Protein AF-D5UI70-F1 (afdb_monomer_lite)

Organism: Cellulomonas flavigena (strain ATCC 482 / DSM 20109 / BCRC 11376 / JCM 18109 / NBRC 3775 / NCIMB 8073 / NRS 134) (NCBI:txid446466)

Structure (mmCIF, N/CA/C/O backbone):
data_AF-D5UI70-F1
#
_entry.id   AF-D5UI70-F1
#
loop_
_atom_site.group_PDB
_atom_site.id
_atom_site.type_symbol
_atom_site.label_atom_id
_atom_site.label_alt_id
_atom_site.label_comp_id
_atom_site.label_asym_id
_atom_site.label_entity_id
_atom_site.label_seq_id
_atom_site.pdbx_PDB_ins_code
_atom_site.Cartn_x
_atom_site.Cartn_y
_atom_site.Cartn_z
_atom_site.occupancy
_atom_site.B_iso_or_equiv
_atom_site.auth_seq_id
_atom_site.auth_comp_id
_atom_site.auth_asym_id
_atom_site.auth_atom_id
_atom_site.pdbx_PDB_model_num
ATOM 1 N N . MET A 1 1 ? 19.817 0.320 -8.499 1.00 55.00 1 MET A N 1
ATOM 2 C CA . MET A 1 1 ? 18.833 0.734 -9.535 1.00 55.00 1 MET A CA 1
ATOM 3 C C . MET A 1 1 ? 17.871 1.701 -8.853 1.00 55.00 1 MET A C 1
ATOM 5 O O . MET A 1 1 ? 17.597 1.471 -7.688 1.00 55.00 1 MET A O 1
ATOM 9 N N . SER A 1 2 ? 17.398 2.783 -9.483 1.00 67.44 2 SER A N 1
ATOM 10 C CA . SER A 1 2 ? 16.467 3.700 -8.789 1.00 67.44 2 SER A CA 1
ATOM 11 C C . SER A 1 2 ? 15.159 2.969 -8.430 1.00 67.44 2 SER A C 1
ATOM 13 O O . SER A 1 2 ? 14.598 2.339 -9.331 1.00 67.44 2 SER A O 1
ATOM 15 N N . PRO A 1 3 ? 14.640 3.063 -7.186 1.00 63.31 3 PRO A N 1
ATOM 16 C CA . PRO A 1 3 ? 13.384 2.412 -6.788 1.00 63.31 3 PRO A CA 1
ATOM 17 C C . PRO A 1 3 ? 12.189 2.868 -7.642 1.00 63.31 3 PRO A C 1
ATOM 19 O O . PRO A 1 3 ? 11.240 2.119 -7.850 1.00 63.31 3 PRO A O 1
ATOM 22 N N . PHE A 1 4 ? 12.272 4.056 -8.248 1.00 69.38 4 PHE A N 1
ATOM 23 C CA . PHE A 1 4 ? 11.253 4.581 -9.159 1.00 69.38 4 PHE A CA 1
ATOM 24 C C . PHE A 1 4 ? 11.174 3.849 -10.507 1.00 69.38 4 PHE A C 1
ATOM 26 O O . PHE A 1 4 ? 10.206 4.042 -11.241 1.00 69.38 4 PHE A O 1
ATOM 33 N N . LYS A 1 5 ? 12.141 2.981 -10.840 1.00 75.44 5 LYS A N 1
ATOM 34 C CA . LYS A 1 5 ? 12.063 2.142 -12.047 1.00 75.44 5 LYS A CA 1
ATOM 35 C C . LYS A 1 5 ? 11.008 1.039 -11.948 1.00 75.44 5 LYS A C 1
ATOM 37 O O . LYS A 1 5 ? 10.648 0.483 -12.981 1.00 75.44 5 LYS A O 1
ATOM 42 N N . ALA A 1 6 ? 10.472 0.766 -10.757 1.00 78.62 6 ALA A N 1
ATOM 43 C CA . ALA A 1 6 ? 9.398 -0.205 -10.583 1.00 78.62 6 ALA A CA 1
ATOM 44 C C . ALA A 1 6 ? 8.160 0.141 -11.425 1.00 78.62 6 ALA A C 1
ATOM 46 O O . ALA A 1 6 ? 7.641 -0.728 -12.120 1.00 78.62 6 ALA A O 1
ATOM 47 N N . PHE A 1 7 ? 7.727 1.408 -11.453 1.00 84.75 7 PHE A N 1
ATOM 48 C CA . PHE A 1 7 ? 6.527 1.792 -12.206 1.00 84.75 7 PHE A CA 1
ATOM 49 C C . PHE A 1 7 ? 6.655 1.494 -13.712 1.00 84.75 7 PHE A C 1
ATOM 51 O O . PHE A 1 7 ? 5.807 0.759 -14.221 1.00 84.75 7 PHE A O 1
ATOM 58 N N . PRO A 1 8 ? 7.705 1.948 -14.431 1.00 88.44 8 PRO A N 1
ATOM 59 C CA . PRO A 1 8 ? 7.899 1.559 -15.826 1.00 88.44 8 PRO A CA 1
ATOM 60 C C . PRO A 1 8 ? 7.954 0.044 -16.062 1.00 88.44 8 PRO A C 1
ATOM 62 O O . PRO A 1 8 ? 7.398 -0.408 -17.056 1.00 88.44 8 PRO A O 1
ATOM 65 N N . PHE A 1 9 ? 8.545 -0.756 -15.162 1.00 85.62 9 PHE A N 1
ATOM 66 C CA . PHE A 1 9 ? 8.572 -2.219 -15.324 1.00 85.62 9 PHE A CA 1
ATOM 67 C C . PHE A 1 9 ? 7.172 -2.836 -15.337 1.00 85.62 9 PHE A C 1
ATOM 69 O O . PHE A 1 9 ? 6.869 -3.666 -16.193 1.00 85.62 9 PHE A O 1
ATOM 76 N N . PHE A 1 10 ? 6.294 -2.400 -14.433 1.00 85.06 10 PHE A N 1
ATOM 77 C CA . PHE A 1 10 ? 4.900 -2.841 -14.439 1.00 85.06 10 PHE A CA 1
ATOM 78 C C . PHE A 1 10 ? 4.156 -2.385 -15.694 1.00 85.06 10 PHE A C 1
ATOM 80 O O . PHE A 1 10 ? 3.411 -3.161 -16.286 1.00 85.06 10 PHE A O 1
ATOM 87 N N . GLY A 1 11 ? 4.379 -1.148 -16.141 1.00 90.62 11 GLY A N 1
ATOM 88 C CA . GLY A 1 11 ? 3.789 -0.666 -17.388 1.00 90.62 11 GLY A CA 1
ATOM 89 C C . GLY A 1 11 ? 4.265 -1.437 -18.616 1.00 90.62 11 GLY A C 1
ATOM 90 O O . GLY A 1 11 ? 3.462 -1.731 -19.496 1.00 90.62 11 GLY A O 1
ATOM 91 N N . GLN A 1 12 ? 5.542 -1.816 -18.658 1.00 91.38 12 GLN A N 1
ATOM 92 C CA . GLN A 1 12 ? 6.096 -2.676 -19.700 1.00 91.38 12 GLN A CA 1
ATOM 93 C C . GLN A 1 12 ? 5.470 -4.073 -19.664 1.00 91.38 12 GLN A C 1
ATOM 95 O O . GLN A 1 12 ? 5.097 -4.594 -20.711 1.00 91.38 12 GLN A O 1
ATOM 100 N N . ALA A 1 13 ? 5.294 -4.660 -18.477 1.00 88.38 13 ALA A N 1
ATOM 101 C CA . ALA A 1 13 ? 4.624 -5.951 -18.331 1.00 88.38 13 ALA A CA 1
ATOM 102 C C . ALA A 1 13 ? 3.159 -5.917 -18.811 1.00 88.38 13 ALA A C 1
ATOM 104 O O . ALA A 1 13 ? 2.668 -6.910 -19.339 1.00 88.38 13 ALA A O 1
ATOM 105 N N . LEU A 1 14 ? 2.472 -4.779 -18.657 1.00 90.88 14 LEU A N 1
ATOM 106 C CA . LEU A 1 14 ? 1.084 -4.599 -19.097 1.00 90.88 14 LEU A CA 1
ATOM 107 C C . LEU A 1 14 ? 0.945 -4.317 -20.596 1.00 90.88 14 LEU A C 1
ATOM 109 O O . LEU A 1 14 ? -0.014 -4.772 -21.214 1.00 90.88 14 LEU A O 1
ATOM 113 N N . LEU A 1 15 ? 1.854 -3.523 -21.162 1.00 95.06 15 LEU A N 1
ATOM 114 C CA . LEU A 1 15 ? 1.706 -2.975 -22.513 1.00 95.06 15 LEU A CA 1
ATOM 115 C C . LEU A 1 15 ? 2.625 -3.618 -23.556 1.00 95.06 15 LEU A C 1
ATOM 117 O O . LEU A 1 15 ? 2.425 -3.395 -24.746 1.00 95.06 15 LEU A O 1
ATOM 121 N N . GLY A 1 16 ? 3.629 -4.393 -23.141 1.00 92.19 16 GLY A N 1
ATOM 122 C CA . GLY A 1 16 ? 4.636 -4.943 -24.044 1.00 92.19 16 GLY A CA 1
ATOM 123 C C . GLY A 1 16 ? 5.483 -3.844 -24.690 1.00 92.19 16 GLY A C 1
ATOM 124 O O . GLY A 1 16 ? 6.007 -2.960 -24.002 1.00 92.19 16 GLY A O 1
ATOM 125 N N . GLU A 1 17 ? 5.633 -3.898 -26.015 1.00 92.94 17 GLU A N 1
ATOM 126 C CA . GLU A 1 17 ? 6.375 -2.888 -26.773 1.00 92.94 17 GLU A CA 1
ATOM 127 C C . GLU A 1 17 ? 5.604 -1.563 -26.833 1.00 92.94 17 GLU A C 1
ATOM 129 O O . GLU A 1 17 ? 4.632 -1.405 -27.569 1.00 92.94 17 GLU A O 1
ATOM 134 N N . ALA A 1 18 ? 6.057 -0.591 -26.044 1.00 94.88 18 ALA A N 1
ATOM 135 C CA . ALA A 1 18 ? 5.549 0.773 -26.052 1.00 94.88 18 ALA A CA 1
ATOM 136 C C . ALA A 1 18 ? 6.652 1.770 -25.664 1.00 94.88 18 ALA A C 1
ATOM 138 O O . ALA A 1 18 ? 7.752 1.386 -25.267 1.00 94.88 18 ALA A O 1
ATOM 139 N N . GLY A 1 19 ? 6.358 3.066 -25.796 1.00 95.19 19 GLY A N 1
ATOM 140 C CA . GLY A 1 19 ? 7.273 4.130 -25.385 1.00 95.19 19 GLY A CA 1
ATOM 141 C C . GLY A 1 19 ? 7.375 4.270 -23.862 1.00 95.19 19 GLY A C 1
ATOM 142 O O . GLY A 1 19 ? 6.405 4.041 -23.139 1.00 95.19 19 GLY A O 1
ATOM 143 N N . GLU A 1 20 ? 8.529 4.741 -23.385 1.00 92.81 20 GLU A N 1
ATOM 144 C CA . GLU A 1 20 ? 8.851 4.877 -21.955 1.00 92.81 20 GLU A CA 1
ATOM 145 C C . GLU A 1 20 ? 7.804 5.686 -21.168 1.00 92.81 20 GLU A C 1
ATOM 147 O O . GLU A 1 20 ? 7.401 5.297 -20.072 1.00 92.81 20 GLU A O 1
ATOM 152 N N . SER A 1 21 ? 7.297 6.785 -21.738 1.00 94.81 21 SER A N 1
ATOM 153 C CA . SER A 1 21 ? 6.255 7.595 -21.093 1.00 94.81 21 SER A CA 1
ATOM 154 C C . SER A 1 21 ? 4.944 6.828 -20.905 1.00 94.81 21 SER A C 1
ATOM 156 O O . SER A 1 21 ? 4.253 7.035 -19.906 1.00 94.81 21 SER A O 1
ATOM 158 N N . LEU A 1 22 ? 4.604 5.930 -21.836 1.00 96.25 22 LEU A N 1
ATOM 159 C CA . LEU A 1 22 ? 3.394 5.119 -21.741 1.00 96.25 22 LEU A CA 1
ATOM 160 C C . LEU A 1 22 ? 3.561 4.011 -20.698 1.00 96.25 22 LEU A C 1
ATOM 162 O O . LEU A 1 22 ? 2.645 3.780 -19.912 1.00 96.25 22 LEU A O 1
ATOM 166 N N . HIS A 1 23 ? 4.742 3.391 -20.621 1.00 94.81 23 HIS A N 1
ATOM 167 C CA . HIS A 1 23 ? 5.071 2.457 -19.542 1.00 94.81 23 HIS A CA 1
ATOM 168 C C . HIS A 1 23 ? 5.001 3.133 -18.170 1.00 94.81 23 HIS A C 1
ATOM 170 O O . HIS A 1 23 ? 4.372 2.603 -17.258 1.00 94.81 23 HIS A O 1
ATOM 176 N N . LEU A 1 24 ? 5.574 4.329 -18.012 1.00 94.12 24 LEU A N 1
ATOM 177 C CA . LEU A 1 24 ? 5.481 5.067 -16.752 1.00 94.12 24 LEU A CA 1
ATOM 178 C C . LEU A 1 24 ? 4.019 5.363 -16.382 1.00 94.12 24 LEU A C 1
ATOM 180 O O . LEU A 1 24 ? 3.603 5.087 -15.257 1.00 94.12 24 LEU A O 1
ATOM 184 N N . GLY A 1 25 ? 3.231 5.881 -17.330 1.00 96.50 25 GLY A N 1
ATOM 185 C CA . GLY A 1 25 ? 1.819 6.198 -17.112 1.00 96.50 25 GLY A CA 1
ATOM 186 C C . GLY A 1 25 ? 0.984 4.973 -16.732 1.00 96.50 25 GLY A C 1
ATOM 187 O O . GLY A 1 25 ? 0.248 5.012 -15.747 1.00 96.50 25 GLY A O 1
ATOM 188 N N . ALA A 1 26 ? 1.139 3.865 -17.462 1.00 96.38 26 ALA A N 1
ATOM 189 C CA . ALA A 1 26 ? 0.438 2.615 -17.176 1.00 96.38 26 ALA A CA 1
ATOM 190 C C . ALA A 1 26 ? 0.858 2.007 -15.835 1.00 96.38 26 ALA A C 1
ATOM 192 O O . ALA A 1 26 ? 0.006 1.561 -15.071 1.00 96.38 26 ALA A O 1
ATOM 193 N N . GLY A 1 27 ? 2.151 2.050 -15.510 1.00 93.06 27 GLY A N 1
ATOM 194 C CA . GLY A 1 27 ? 2.671 1.612 -14.221 1.00 93.06 27 GLY A CA 1
ATOM 195 C C . GLY A 1 27 ? 2.087 2.395 -13.049 1.00 93.06 27 GLY A C 1
ATOM 196 O O . GLY A 1 27 ? 1.651 1.796 -12.066 1.00 93.06 27 GLY A O 1
ATOM 197 N N . ILE A 1 28 ? 2.032 3.726 -13.154 1.00 94.75 28 ILE A N 1
ATOM 198 C CA . ILE A 1 28 ? 1.408 4.587 -12.138 1.00 94.75 28 ILE A CA 1
ATOM 199 C C . ILE A 1 28 ? -0.082 4.261 -12.006 1.00 94.75 28 ILE A C 1
ATOM 201 O O . ILE A 1 28 ? -0.561 4.040 -10.894 1.00 94.75 28 ILE A O 1
ATOM 205 N N . ALA A 1 29 ? -0.809 4.191 -13.126 1.00 97.00 29 ALA A N 1
ATOM 206 C CA . ALA A 1 29 ? -2.237 3.884 -13.126 1.00 97.00 29 ALA A CA 1
ATOM 207 C C . ALA A 1 29 ? -2.521 2.525 -12.470 1.00 97.00 29 ALA A C 1
ATOM 209 O O . ALA A 1 29 ? -3.399 2.427 -11.616 1.00 97.00 29 ALA A O 1
ATOM 210 N N . PHE A 1 30 ? -1.731 1.505 -12.804 1.00 93.75 30 PHE A N 1
ATOM 211 C CA . PHE A 1 30 ? -1.817 0.178 -12.205 1.00 93.75 30 PHE A CA 1
ATOM 212 C C . PHE A 1 30 ? -1.642 0.215 -10.682 1.00 93.75 30 PHE A C 1
ATOM 214 O O . PHE A 1 30 ? -2.478 -0.323 -9.958 1.00 93.75 30 PHE A O 1
ATOM 221 N N . HIS A 1 31 ? -0.613 0.898 -10.172 1.00 91.88 31 HIS A N 1
ATOM 222 C CA . HIS A 1 31 ? -0.381 0.979 -8.726 1.00 91.88 31 HIS A CA 1
ATOM 223 C C . HIS A 1 31 ? -1.460 1.777 -7.996 1.00 91.88 31 HIS A C 1
ATOM 225 O O . HIS A 1 31 ? -1.866 1.386 -6.903 1.00 91.88 31 HIS A O 1
ATOM 231 N N . LEU A 1 32 ? -1.949 2.871 -8.587 1.00 95.19 32 LEU A N 1
ATOM 232 C CA . LEU A 1 32 ? -3.039 3.652 -8.002 1.00 95.19 32 LEU A CA 1
ATOM 233 C C . LEU A 1 32 ? -4.327 2.830 -7.923 1.00 95.19 32 LEU A C 1
ATOM 235 O O . LEU A 1 32 ? -4.960 2.785 -6.869 1.00 95.19 32 LEU A O 1
ATOM 239 N N . LEU A 1 33 ? -4.695 2.147 -9.010 1.00 97.19 33 LEU A N 1
ATOM 240 C CA . LEU A 1 33 ? -5.890 1.305 -9.050 1.00 97.19 33 LEU A CA 1
ATOM 241 C C . LEU A 1 33 ? -5.792 0.143 -8.060 1.00 97.19 33 LEU A C 1
ATOM 243 O O . LEU A 1 33 ? -6.738 -0.085 -7.308 1.00 97.19 33 LEU A O 1
ATOM 247 N N . ASN A 1 34 ? -4.641 -0.528 -7.985 1.00 94.00 34 ASN A N 1
ATOM 248 C CA . ASN A 1 34 ? -4.403 -1.576 -6.995 1.00 94.00 34 ASN A CA 1
ATOM 249 C C . ASN A 1 34 ? -4.481 -1.035 -5.566 1.00 94.00 34 ASN A C 1
ATOM 251 O O . ASN A 1 34 ? -5.183 -1.603 -4.734 1.00 94.00 34 ASN A O 1
ATOM 255 N N . GLY A 1 35 ? -3.824 0.091 -5.277 1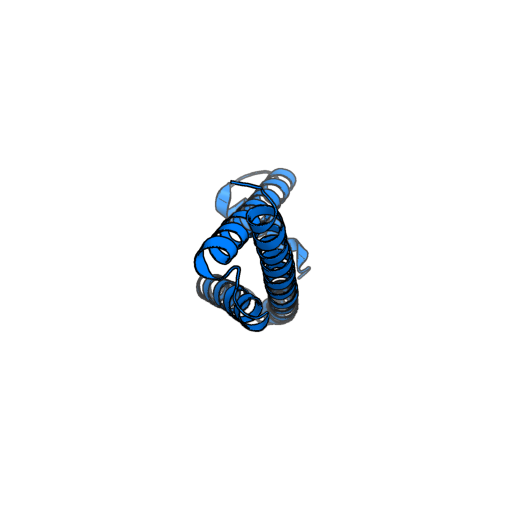.00 95.25 35 GLY A N 1
ATOM 256 C CA . GLY A 1 35 ? -3.861 0.719 -3.956 1.00 95.25 35 GLY A CA 1
ATOM 257 C C . GLY A 1 35 ? -5.277 1.109 -3.522 1.00 95.25 35 GLY A C 1
ATOM 258 O O . GLY A 1 35 ? -5.632 0.946 -2.354 1.00 95.25 35 GLY A O 1
ATOM 259 N N . ILE A 1 36 ? -6.118 1.568 -4.451 1.00 97.69 36 ILE A N 1
ATOM 260 C CA . ILE A 1 36 ? -7.533 1.852 -4.182 1.00 97.69 36 ILE A CA 1
ATOM 261 C C . ILE A 1 36 ? -8.308 0.552 -3.949 1.00 97.69 36 ILE A C 1
ATOM 263 O O . ILE A 1 36 ? -9.011 0.437 -2.946 1.00 97.69 36 ILE A O 1
ATOM 267 N N . ALA A 1 37 ? -8.169 -0.437 -4.834 1.00 97.69 37 ALA A N 1
ATOM 268 C CA . ALA A 1 37 ? -8.890 -1.704 -4.745 1.00 97.69 37 ALA A CA 1
ATOM 269 C C . ALA A 1 37 ? -8.567 -2.462 -3.447 1.00 97.69 37 ALA A C 1
ATOM 271 O O . ALA A 1 37 ? -9.475 -2.879 -2.725 1.00 97.69 37 ALA A O 1
ATOM 272 N N . PHE A 1 38 ? -7.285 -2.568 -3.091 1.00 97.44 38 PHE A N 1
ATOM 273 C CA . PHE A 1 38 ? -6.854 -3.168 -1.831 1.00 97.44 38 PHE A CA 1
ATOM 274 C C . PHE A 1 38 ? -7.297 -2.356 -0.614 1.00 97.44 38 PHE A C 1
ATOM 276 O O . PHE A 1 38 ? -7.620 -2.948 0.418 1.00 97.44 38 PHE A O 1
ATOM 283 N N . GLY A 1 39 ? -7.361 -1.028 -0.734 1.00 97.62 39 GLY A N 1
ATOM 284 C CA . GLY A 1 39 ? -7.892 -0.149 0.303 1.00 97.62 39 GLY A CA 1
ATOM 285 C C . GLY A 1 39 ? -9.374 -0.407 0.570 1.00 97.62 39 GLY A C 1
ATOM 286 O O . GLY A 1 39 ? -9.785 -0.573 1.718 1.00 97.62 39 GLY A O 1
ATOM 287 N N . ILE A 1 40 ? -10.171 -0.514 -0.495 1.00 97.75 40 ILE A N 1
ATOM 288 C CA . ILE A 1 40 ? -11.593 -0.872 -0.420 1.00 97.75 40 ILE A CA 1
ATOM 289 C C . ILE A 1 40 ? -11.756 -2.246 0.234 1.00 97.75 40 ILE A C 1
ATOM 291 O O . ILE A 1 40 ? -12.527 -2.384 1.186 1.00 97.75 40 ILE A O 1
ATOM 295 N N . ALA A 1 41 ? -10.999 -3.246 -0.223 1.00 97.75 41 ALA A N 1
ATOM 296 C CA . ALA A 1 41 ? -11.051 -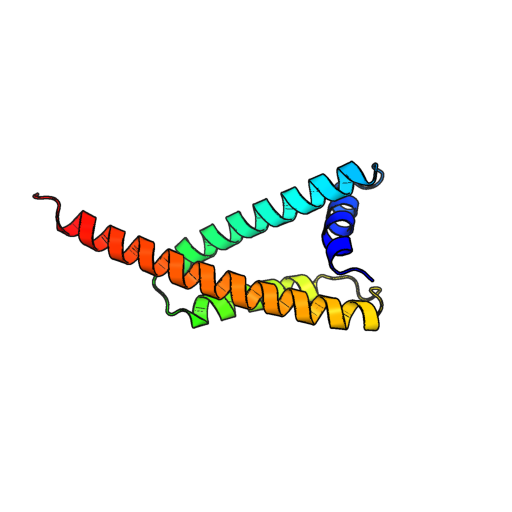4.598 0.324 1.00 97.75 41 ALA A CA 1
ATOM 297 C C . ALA A 1 41 ? -10.726 -4.629 1.829 1.00 97.75 41 ALA A C 1
ATOM 299 O O . ALA A 1 41 ? -11.446 -5.256 2.609 1.00 97.75 41 ALA A O 1
ATOM 300 N N . TYR A 1 42 ? -9.714 -3.873 2.269 1.00 97.75 42 TYR A N 1
ATOM 301 C CA . TYR A 1 42 ? -9.409 -3.726 3.691 1.00 97.75 42 TYR A CA 1
ATOM 302 C C . TYR A 1 42 ? -10.571 -3.122 4.478 1.00 97.75 42 TYR A C 1
ATOM 304 O O . TYR A 1 42 ? -10.899 -3.618 5.552 1.00 97.75 42 TYR A O 1
ATOM 312 N N . VAL A 1 43 ? -11.198 -2.049 3.983 1.00 97.06 43 VAL A N 1
ATOM 313 C CA . VAL A 1 43 ? -12.319 -1.412 4.694 1.00 97.06 43 VAL A CA 1
ATOM 314 C C . VAL A 1 43 ? -13.470 -2.403 4.870 1.00 97.06 43 VAL A C 1
ATOM 316 O O . VAL A 1 43 ? -14.010 -2.501 5.972 1.00 97.06 43 VAL A O 1
ATOM 319 N N . VAL A 1 44 ? -13.791 -3.176 3.826 1.00 96.31 44 VAL A N 1
ATOM 320 C CA . VAL A 1 44 ? -14.855 -4.193 3.848 1.00 96.31 44 VAL A CA 1
ATOM 321 C C . VAL A 1 44 ? -14.556 -5.310 4.850 1.00 96.31 44 VAL A C 1
ATOM 323 O O . VAL A 1 44 ? -15.426 -5.669 5.641 1.00 96.31 44 VAL A O 1
ATOM 326 N N . TRP A 1 45 ? -13.339 -5.858 4.854 1.00 96.81 45 TRP A N 1
ATOM 327 C CA . TRP A 1 45 ? -13.006 -7.013 5.699 1.00 96.81 45 TRP A CA 1
ATOM 328 C C . TRP A 1 45 ? -12.559 -6.643 7.117 1.00 96.81 45 TRP A C 1
ATOM 330 O O . TRP A 1 45 ? -12.814 -7.377 8.075 1.00 96.81 45 TRP A O 1
ATOM 340 N N . PHE A 1 46 ? -11.886 -5.505 7.270 1.00 96.56 46 PHE A N 1
ATOM 341 C CA . PHE A 1 46 ? -11.105 -5.170 8.458 1.00 96.56 46 PHE A CA 1
ATOM 342 C C . PHE A 1 46 ? -11.270 -3.724 8.937 1.00 96.56 46 PHE A C 1
ATOM 344 O O . PHE A 1 46 ? -10.607 -3.348 9.899 1.00 96.56 46 PHE A O 1
ATOM 351 N N . GLY A 1 47 ? -12.152 -2.905 8.357 1.00 92.06 47 GLY A N 1
ATOM 352 C CA . GLY A 1 47 ? -12.188 -1.456 8.616 1.00 92.06 47 GLY A CA 1
ATOM 353 C C . GLY A 1 47 ? -12.282 -1.032 10.093 1.00 92.06 47 GLY A C 1
ATOM 354 O O . GLY A 1 47 ? -11.811 0.044 10.456 1.00 92.06 47 GLY A O 1
ATOM 355 N N . ARG A 1 48 ? -12.840 -1.880 10.970 1.00 92.69 48 ARG A N 1
ATOM 356 C CA . ARG A 1 48 ? -12.985 -1.625 12.422 1.00 92.69 48 ARG A CA 1
ATOM 357 C C . ARG A 1 48 ? -11.886 -2.257 13.288 1.00 92.69 48 ARG A C 1
ATOM 359 O O . ARG A 1 48 ? -11.956 -2.200 14.515 1.00 92.69 48 ARG A O 1
ATOM 366 N N . ARG A 1 49 ? -10.903 -2.915 12.678 1.00 94.94 49 ARG A N 1
ATOM 367 C CA . ARG A 1 49 ? -9.826 -3.634 13.369 1.00 94.94 49 ARG A CA 1
ATOM 368 C C . ARG A 1 49 ? -8.732 -2.669 13.861 1.00 94.94 49 ARG A C 1
ATOM 370 O O . ARG A 1 49 ? -8.650 -1.534 13.389 1.00 94.94 49 ARG A O 1
ATOM 377 N N . PRO A 1 50 ? -7.909 -3.077 14.847 1.00 94.75 50 PRO A N 1
ATOM 378 C CA . PRO A 1 50 ? -6.791 -2.261 15.323 1.00 94.75 50 PRO A CA 1
ATOM 379 C C . PRO A 1 50 ? -5.732 -2.039 14.232 1.00 94.75 50 PRO A C 1
ATOM 381 O O . PRO A 1 50 ? -5.608 -2.836 13.307 1.00 94.75 50 PRO A O 1
ATOM 384 N N . VAL A 1 51 ? -4.930 -0.976 14.381 1.00 96.38 51 VAL A N 1
ATOM 385 C CA . VAL A 1 51 ? -3.971 -0.490 13.363 1.00 96.38 51 VAL A CA 1
ATOM 386 C C . VAL A 1 51 ? -3.018 -1.572 12.854 1.00 96.38 51 VAL A C 1
ATOM 388 O O . VAL A 1 51 ? -2.743 -1.637 11.658 1.00 96.38 51 VAL A O 1
ATOM 391 N N . TRP A 1 52 ? -2.558 -2.458 13.739 1.00 97.19 52 TRP A N 1
ATOM 392 C CA . TRP A 1 52 ? -1.637 -3.530 13.363 1.00 97.19 52 TRP A CA 1
ATOM 393 C C . TRP A 1 52 ? -2.229 -4.495 12.325 1.00 97.19 52 TRP A C 1
ATOM 395 O O . TRP A 1 52 ? -1.469 -5.065 11.552 1.00 97.19 52 TRP A O 1
ATOM 405 N N . VAL A 1 53 ? -3.560 -4.643 12.247 1.00 97.50 53 VAL A N 1
ATOM 406 C CA . VAL A 1 53 ? -4.214 -5.475 11.221 1.00 97.50 53 VAL A CA 1
ATOM 407 C C . VAL A 1 53 ? -4.060 -4.851 9.835 1.00 97.50 53 VAL A C 1
ATOM 409 O O . VAL A 1 53 ? -3.836 -5.579 8.875 1.00 97.50 53 VAL A O 1
ATOM 412 N N . GLY A 1 54 ? -4.105 -3.520 9.716 1.00 97.25 54 GLY A N 1
ATOM 413 C CA . GLY A 1 54 ? -3.816 -2.830 8.452 1.00 97.25 54 GLY A CA 1
ATOM 414 C C . GLY A 1 54 ? -2.369 -2.979 8.015 1.00 97.25 54 GLY A C 1
ATOM 415 O O . GLY A 1 54 ? -2.110 -3.235 6.842 1.00 97.25 54 GLY A O 1
ATOM 416 N N . ILE A 1 55 ? -1.432 -2.901 8.962 1.00 97.88 55 ILE A N 1
ATOM 417 C CA . ILE A 1 55 ? -0.011 -3.152 8.690 1.00 97.88 55 ILE A CA 1
ATOM 418 C C . ILE A 1 55 ? 0.190 -4.606 8.242 1.00 97.88 55 ILE A C 1
ATOM 420 O O . ILE A 1 55 ? 0.787 -4.839 7.199 1.00 97.88 55 ILE A O 1
ATOM 424 N N . ALA A 1 56 ? -0.358 -5.579 8.974 1.00 97.88 56 ALA A N 1
ATOM 425 C CA . ALA A 1 56 ? -0.259 -6.994 8.621 1.00 97.88 56 ALA A CA 1
ATOM 426 C C . ALA A 1 56 ? -0.887 -7.300 7.252 1.00 97.88 56 ALA A C 1
ATOM 428 O O . ALA A 1 56 ? -0.311 -8.048 6.470 1.00 97.88 56 ALA A O 1
ATOM 429 N N . TYR A 1 57 ? -2.031 -6.688 6.936 1.00 97.81 57 TYR A N 1
ATOM 430 C CA . TYR A 1 57 ? -2.673 -6.800 5.628 1.00 97.81 57 TYR A CA 1
ATOM 431 C C . TYR A 1 57 ? -1.772 -6.269 4.506 1.00 97.81 57 TYR A C 1
ATOM 433 O O . TYR A 1 57 ? -1.523 -6.979 3.535 1.00 97.81 57 TYR A O 1
ATOM 441 N N . ALA A 1 58 ? -1.233 -5.057 4.657 1.00 97.19 58 ALA A N 1
ATOM 442 C CA . ALA A 1 58 ? -0.352 -4.459 3.657 1.00 97.19 58 ALA A CA 1
ATOM 443 C C . ALA A 1 58 ? 0.963 -5.241 3.490 1.00 97.19 58 ALA A C 1
ATOM 445 O O . ALA A 1 58 ? 1.411 -5.444 2.367 1.00 97.19 58 ALA A O 1
ATOM 446 N N . LEU A 1 59 ? 1.549 -5.741 4.582 1.00 96.44 59 LEU A N 1
ATOM 447 C CA . LEU A 1 59 ? 2.727 -6.612 4.522 1.00 96.44 59 LEU A CA 1
ATOM 448 C C . LEU A 1 59 ? 2.420 -7.968 3.874 1.00 96.44 59 LEU A C 1
ATOM 450 O O . LEU A 1 59 ? 3.269 -8.516 3.180 1.00 96.44 59 LEU A O 1
ATOM 454 N N . GLY A 1 60 ? 1.213 -8.505 4.065 1.00 95.06 60 GLY A N 1
ATOM 455 C CA . GLY A 1 60 ? 0.758 -9.712 3.376 1.00 95.06 60 GLY A CA 1
ATOM 456 C C . GLY A 1 60 ? 0.648 -9.513 1.862 1.00 95.06 60 GLY A C 1
ATOM 457 O O . GLY A 1 60 ? 1.070 -10.385 1.104 1.00 95.06 60 GLY A O 1
ATOM 458 N N . LEU A 1 61 ? 0.143 -8.355 1.421 1.00 93.44 61 LEU A N 1
ATOM 459 C CA . LEU A 1 61 ? 0.121 -7.979 0.002 1.00 93.44 61 LEU A CA 1
ATOM 460 C C . LEU A 1 61 ? 1.536 -7.853 -0.567 1.00 93.44 61 LEU A C 1
ATOM 462 O O . LEU A 1 61 ? 1.810 -8.406 -1.628 1.00 93.44 61 LEU A O 1
ATOM 466 N N . GLU A 1 62 ? 2.436 -7.183 0.154 1.00 90.88 62 GLU A N 1
ATOM 467 C CA . GLU A 1 62 ? 3.842 -7.055 -0.238 1.00 90.88 62 GLU A CA 1
ATOM 468 C C . GLU A 1 62 ? 4.509 -8.425 -0.384 1.00 90.88 62 GLU A C 1
ATOM 470 O O . GLU A 1 62 ? 5.110 -8.718 -1.413 1.00 90.88 62 GLU A O 1
ATOM 475 N N . ALA A 1 63 ? 4.344 -9.308 0.604 1.00 88.75 63 ALA A N 1
ATOM 476 C CA . ALA A 1 63 ? 4.894 -10.659 0.555 1.00 88.75 63 ALA A CA 1
ATOM 477 C C . ALA A 1 63 ? 4.337 -11.466 -0.629 1.00 88.75 63 ALA A C 1
ATOM 479 O O . ALA A 1 63 ? 5.088 -12.172 -1.302 1.00 88.75 63 ALA A O 1
ATOM 480 N N . PHE A 1 64 ? 3.037 -11.341 -0.911 1.00 87.94 64 PHE A N 1
ATOM 481 C CA . PHE A 1 64 ? 2.409 -11.983 -2.062 1.00 87.94 64 PHE A CA 1
ATOM 482 C C . PHE A 1 64 ? 2.978 -11.460 -3.388 1.00 87.94 64 PHE A C 1
ATOM 484 O O . PHE A 1 64 ? 3.313 -12.255 -4.259 1.00 87.94 64 PHE A O 1
ATOM 491 N N . MET A 1 65 ? 3.146 -10.143 -3.535 1.00 82.94 65 MET A N 1
ATOM 492 C CA . MET A 1 65 ? 3.721 -9.548 -4.745 1.00 82.94 65 MET A CA 1
ATOM 493 C C . MET A 1 65 ? 5.196 -9.916 -4.928 1.00 82.94 65 MET A C 1
ATOM 495 O O . MET A 1 65 ? 5.589 -10.302 -6.027 1.00 82.94 65 MET A O 1
ATOM 499 N N . LEU A 1 66 ? 5.997 -9.869 -3.857 1.00 80.38 66 LEU A N 1
ATOM 500 C CA . LEU A 1 66 ? 7.400 -10.289 -3.882 1.00 80.38 66 LEU A CA 1
ATOM 501 C C . LEU A 1 66 ? 7.541 -11.761 -4.282 1.00 80.38 66 LEU A C 1
ATOM 503 O O . LEU A 1 66 ? 8.434 -12.096 -5.056 1.00 80.38 66 LEU A O 1
ATOM 507 N N . ALA A 1 67 ? 6.642 -12.632 -3.812 1.00 80.25 67 ALA A N 1
ATOM 508 C CA . ALA A 1 67 ? 6.629 -14.045 -4.188 1.00 80.25 67 ALA A CA 1
ATOM 509 C C . ALA A 1 67 ? 6.287 -14.278 -5.671 1.00 80.25 67 ALA A C 1
ATOM 511 O O . ALA A 1 67 ? 6.666 -15.305 -6.232 1.00 80.25 67 ALA A O 1
ATOM 512 N N . LEU A 1 68 ? 5.579 -13.342 -6.308 1.00 75.25 68 LEU A N 1
ATOM 513 C CA . LEU A 1 68 ? 5.263 -13.393 -7.735 1.00 75.25 68 LEU A CA 1
ATOM 514 C C . LEU A 1 68 ? 6.362 -12.792 -8.615 1.00 75.25 68 LEU A C 1
ATOM 516 O O . LEU A 1 68 ? 6.316 -12.974 -9.835 1.00 75.25 68 LEU A O 1
ATOM 520 N N . TYR A 1 69 ? 7.345 -12.087 -8.043 1.00 68.19 69 TYR A N 1
ATOM 521 C CA . TYR A 1 69 ? 8.406 -11.517 -8.857 1.00 68.19 69 TYR A CA 1
ATOM 522 C C . TYR A 1 69 ? 9.332 -12.604 -9.414 1.00 68.19 69 TYR A C 1
ATOM 524 O O . TYR A 1 69 ? 9.818 -13.462 -8.673 1.00 68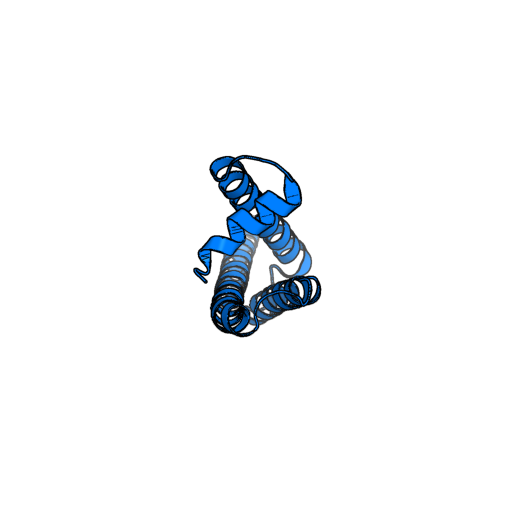.19 69 TYR A O 1
ATOM 532 N N . PRO A 1 70 ? 9.623 -12.567 -10.726 1.00 62.97 70 PRO A N 1
ATOM 533 C CA . PRO A 1 70 ? 10.556 -13.497 -11.339 1.00 62.97 70 PRO A CA 1
ATOM 534 C C . PRO A 1 70 ? 11.942 -13.403 -10.671 1.00 62.97 70 PRO A C 1
ATOM 536 O O . PRO A 1 70 ? 12.507 -12.314 -10.576 1.00 62.97 70 PRO A O 1
ATOM 539 N N . GLY A 1 71 ? 12.539 -14.538 -10.286 1.00 58.44 71 GLY A N 1
ATOM 540 C CA . GLY A 1 71 ? 13.835 -14.627 -9.578 1.00 58.44 71 GLY A CA 1
ATOM 541 C C . GLY A 1 71 ? 15.091 -14.158 -10.341 1.00 58.44 71 GLY A C 1
ATOM 542 O O . GLY A 1 71 ? 16.202 -14.490 -9.947 1.00 58.44 71 GLY A O 1
ATOM 543 N N . TRP A 1 72 ? 14.929 -13.410 -11.433 1.00 55.12 72 TRP A N 1
ATOM 544 C CA . TRP A 1 72 ? 15.987 -12.866 -12.298 1.00 55.12 72 TRP A CA 1
ATOM 545 C C . TRP A 1 72 ? 16.306 -11.402 -11.956 1.00 55.12 72 TRP A C 1
ATOM 547 O O . TRP A 1 72 ? 17.171 -10.795 -12.585 1.00 55.12 72 TRP A O 1
ATOM 557 N N . LEU A 1 73 ? 15.584 -10.810 -10.997 1.00 56.78 73 LEU A N 1
ATOM 558 C CA . LEU A 1 73 ? 15.892 -9.484 -10.478 1.00 56.78 73 LEU A CA 1
ATOM 559 C C . LEU A 1 73 ? 17.214 -9.534 -9.692 1.00 56.78 73 LEU A C 1
ATOM 561 O O . LEU A 1 73 ? 17.425 -10.394 -8.843 1.00 56.78 73 LEU A O 1
ATOM 565 N N . ASP A 1 74 ? 18.114 -8.606 -10.003 1.00 59.31 74 ASP A N 1
ATOM 566 C CA . ASP A 1 74 ? 19.435 -8.480 -9.386 1.00 59.31 74 ASP A CA 1
ATOM 567 C C . ASP A 1 74 ? 19.330 -8.316 -7.852 1.00 59.31 74 ASP A C 1
ATOM 569 O O . ASP A 1 74 ? 18.652 -7.411 -7.356 1.00 59.31 74 ASP A O 1
ATOM 573 N N . ILE A 1 75 ? 20.016 -9.185 -7.098 1.00 54.25 75 ILE A N 1
ATOM 574 C CA . ILE A 1 75 ? 19.898 -9.352 -5.635 1.00 54.25 75 ILE A CA 1
ATOM 575 C C . ILE A 1 75 ? 20.182 -8.046 -4.873 1.00 54.25 75 ILE A C 1
ATOM 577 O O . ILE A 1 75 ? 19.539 -7.767 -3.863 1.00 54.25 75 ILE A O 1
ATOM 581 N N . LYS A 1 76 ? 21.098 -7.201 -5.365 1.00 56.38 76 LYS A N 1
ATOM 582 C CA . LYS A 1 76 ? 21.418 -5.921 -4.704 1.00 56.38 76 LYS A CA 1
ATOM 583 C C . LYS A 1 76 ? 20.384 -4.834 -4.972 1.00 56.38 76 LYS A C 1
ATOM 585 O O . LYS A 1 76 ? 20.083 -4.040 -4.088 1.00 56.38 76 LYS A O 1
ATOM 590 N N . ALA A 1 77 ? 19.829 -4.792 -6.182 1.00 61.94 77 ALA A N 1
ATOM 591 C CA . ALA A 1 77 ? 18.736 -3.874 -6.493 1.00 61.94 77 ALA A CA 1
ATOM 592 C C . ALA A 1 77 ? 17.446 -4.280 -5.764 1.00 61.94 77 ALA A C 1
ATOM 594 O O . ALA A 1 77 ? 16.652 -3.411 -5.414 1.00 61.94 77 ALA A O 1
ATOM 595 N N . LEU A 1 78 ? 17.273 -5.580 -5.503 1.00 68.06 78 LEU A N 1
ATOM 596 C CA . LEU A 1 78 ? 16.177 -6.120 -4.707 1.00 68.06 78 LEU A CA 1
ATOM 597 C C . LEU A 1 78 ? 16.228 -5.681 -3.246 1.00 68.06 78 LEU A C 1
ATOM 599 O O . LEU A 1 78 ? 15.170 -5.402 -2.699 1.00 68.06 78 LEU A O 1
ATOM 603 N N . GLU A 1 79 ? 17.394 -5.598 -2.605 1.00 75.00 79 GLU A N 1
ATOM 604 C CA . GLU A 1 79 ? 17.464 -5.278 -1.171 1.00 75.00 79 GLU A CA 1
ATOM 605 C C . GLU A 1 79 ? 16.978 -3.851 -0.863 1.00 75.00 79 GLU A C 1
ATOM 607 O O . GLU A 1 79 ? 16.050 -3.672 -0.073 1.00 75.00 79 GLU A O 1
ATOM 612 N N 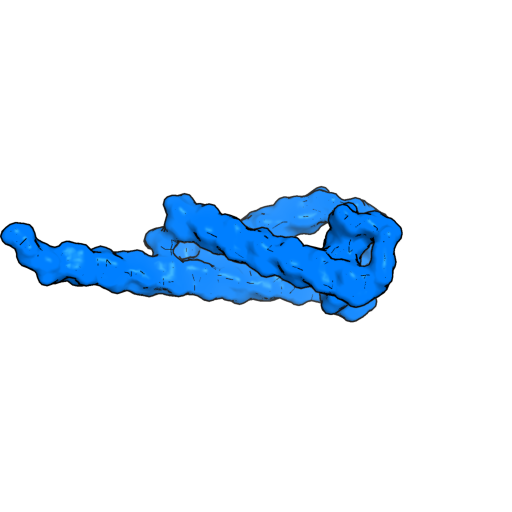. GLU A 1 80 ? 17.534 -2.840 -1.539 1.00 74.69 80 GLU A N 1
ATOM 613 C CA . GLU A 1 80 ? 17.111 -1.438 -1.383 1.00 74.69 80 GLU A CA 1
ATOM 614 C C . GLU A 1 80 ? 15.639 -1.247 -1.778 1.00 74.69 80 GLU A C 1
ATOM 616 O O . GLU A 1 80 ? 14.878 -0.553 -1.099 1.00 74.69 80 GLU A O 1
ATOM 621 N N . PHE A 1 81 ? 15.221 -1.898 -2.869 1.00 75.44 81 PHE A N 1
ATOM 622 C CA . PHE A 1 81 ? 13.837 -1.876 -3.331 1.00 75.44 81 PHE A CA 1
ATOM 623 C C . PHE A 1 81 ? 12.886 -2.502 -2.306 1.00 75.44 81 PHE A C 1
ATOM 625 O O . PHE A 1 81 ? 11.857 -1.909 -1.994 1.00 75.44 81 PHE A O 1
ATOM 632 N N . THR A 1 82 ? 13.250 -3.648 -1.729 1.00 81.56 82 THR A N 1
ATOM 633 C CA . THR A 1 82 ? 12.441 -4.358 -0.730 1.00 81.56 82 THR A CA 1
ATOM 634 C C . THR A 1 82 ? 12.317 -3.538 0.546 1.00 81.56 82 THR A C 1
ATOM 636 O O . THR A 1 82 ? 11.221 -3.410 1.076 1.00 81.56 82 THR A O 1
ATOM 639 N N . GLN A 1 83 ? 13.397 -2.918 1.030 1.00 85.44 83 GLN A N 1
ATOM 640 C CA . GLN A 1 83 ? 13.330 -2.062 2.221 1.00 85.44 83 GLN A CA 1
ATOM 641 C C . GLN A 1 83 ? 12.379 -0.877 2.016 1.00 85.44 83 GLN A C 1
ATOM 643 O O . GLN A 1 83 ? 11.521 -0.614 2.863 1.00 85.44 83 GLN A O 1
ATOM 648 N N . MET A 1 84 ? 12.490 -0.190 0.874 1.00 85.69 84 MET A N 1
ATOM 649 C CA . MET A 1 84 ? 11.607 0.929 0.538 1.00 85.69 84 MET A CA 1
ATOM 650 C C . MET A 1 84 ? 10.160 0.478 0.329 1.00 85.69 84 MET A C 1
ATOM 652 O O . MET A 1 84 ? 9.234 1.151 0.784 1.00 85.69 84 MET A O 1
ATOM 656 N N . SER A 1 85 ? 9.959 -0.671 -0.315 1.00 86.75 85 SER A N 1
ATOM 657 C CA . SER A 1 85 ? 8.636 -1.233 -0.574 1.00 86.75 85 SER A CA 1
ATOM 658 C C . SER A 1 85 ? 7.946 -1.677 0.719 1.00 86.75 85 SER A C 1
ATOM 660 O O . SER A 1 85 ? 6.810 -1.277 0.983 1.00 86.75 85 SER A O 1
ATOM 662 N N . VAL A 1 86 ? 8.652 -2.396 1.597 1.00 91.38 86 VAL A N 1
ATOM 663 C CA . VAL A 1 86 ? 8.161 -2.800 2.924 1.00 91.38 86 VAL A CA 1
ATOM 664 C C . VAL A 1 86 ? 7.805 -1.578 3.766 1.00 91.38 86 VAL A C 1
ATOM 666 O O . VAL A 1 86 ? 6.717 -1.533 4.340 1.00 91.38 86 VAL A O 1
ATOM 669 N N . LEU A 1 87 ? 8.671 -0.559 3.813 1.00 93.50 87 LEU A N 1
ATOM 670 C CA . LEU A 1 87 ? 8.374 0.684 4.529 1.00 93.50 87 LEU A CA 1
ATOM 671 C C . LEU A 1 87 ? 7.117 1.364 3.969 1.00 93.50 87 LEU A C 1
ATOM 673 O O . LEU A 1 87 ? 6.245 1.775 4.737 1.00 93.50 87 LEU A O 1
ATOM 677 N N . GLY A 1 88 ? 6.994 1.432 2.640 1.00 92.00 88 GLY A N 1
ATOM 678 C CA . GLY A 1 88 ? 5.805 1.945 1.963 1.00 92.00 88 GLY A CA 1
ATOM 679 C C . GLY A 1 88 ? 4.532 1.211 2.389 1.00 92.00 88 GLY A C 1
ATOM 680 O O . GLY A 1 88 ? 3.534 1.854 2.714 1.00 92.00 88 GLY A O 1
ATOM 681 N N . HIS A 1 89 ? 4.580 -0.118 2.488 1.00 95.44 89 HIS A N 1
ATOM 682 C CA . HIS A 1 89 ? 3.445 -0.939 2.913 1.00 95.44 89 HIS A CA 1
ATOM 683 C C . HIS A 1 89 ? 3.104 -0.781 4.395 1.00 95.44 89 HIS A C 1
ATOM 685 O O . HIS A 1 89 ? 1.924 -0.729 4.744 1.00 95.44 89 HIS A O 1
ATOM 691 N N . VAL A 1 90 ? 4.099 -0.626 5.272 1.00 97.06 90 VAL A N 1
ATOM 692 C CA . VAL A 1 90 ? 3.858 -0.296 6.686 1.00 97.06 90 VAL A CA 1
ATOM 693 C C . VAL A 1 90 ? 3.112 1.035 6.802 1.00 97.06 90 VAL A C 1
ATOM 695 O O . VAL A 1 90 ? 2.086 1.110 7.484 1.00 97.06 90 VAL A O 1
ATOM 698 N N . VAL A 1 91 ? 3.585 2.075 6.108 1.00 97.44 91 VAL A N 1
ATOM 699 C CA . VAL A 1 91 ? 2.963 3.410 6.126 1.00 97.44 91 VAL A CA 1
ATOM 700 C C . VAL A 1 91 ? 1.561 3.377 5.514 1.00 97.44 91 VAL A C 1
ATOM 702 O O . VAL A 1 91 ? 0.623 3.937 6.092 1.00 97.44 91 VAL A O 1
ATOM 705 N N . TYR A 1 92 ? 1.392 2.690 4.384 1.00 97.19 92 TYR A N 1
ATOM 706 C CA . TYR A 1 92 ? 0.103 2.521 3.716 1.00 97.19 92 TYR A CA 1
ATOM 707 C C . TYR A 1 92 ? -0.906 1.800 4.618 1.00 97.19 92 TYR A C 1
ATOM 709 O O . TYR A 1 92 ? -1.991 2.326 4.866 1.00 97.19 92 TYR A O 1
ATOM 717 N N . GLY A 1 93 ? -0.536 0.647 5.182 1.00 97.44 93 GLY A N 1
ATOM 718 C CA . GLY A 1 93 ? -1.401 -0.142 6.057 1.00 97.44 93 GLY A CA 1
ATOM 719 C C . GLY A 1 93 ? -1.794 0.596 7.339 1.00 97.44 93 GLY A C 1
ATOM 720 O O . GLY A 1 93 ? -2.957 0.556 7.748 1.00 97.44 93 GLY A O 1
ATOM 721 N N . ALA A 1 94 ? -0.853 1.325 7.948 1.00 97.75 94 ALA A N 1
ATOM 722 C CA . ALA A 1 94 ? -1.132 2.156 9.117 1.00 97.75 94 ALA A CA 1
ATOM 723 C C . ALA A 1 94 ? -2.114 3.291 8.786 1.00 97.75 94 ALA A C 1
ATOM 725 O O . ALA A 1 94 ? -3.103 3.480 9.498 1.00 97.75 94 ALA A O 1
ATOM 726 N N . THR A 1 95 ? -1.874 4.006 7.682 1.00 97.69 95 THR A N 1
ATOM 727 C CA . THR A 1 95 ? -2.751 5.085 7.202 1.00 97.69 95 THR A CA 1
ATOM 728 C C . THR A 1 95 ? -4.158 4.562 6.945 1.00 97.69 95 THR A C 1
ATOM 730 O O . THR A 1 95 ? -5.131 5.102 7.465 1.00 97.69 95 THR A O 1
ATOM 733 N N . LEU A 1 96 ? -4.263 3.455 6.215 1.00 96.94 96 LEU A N 1
ATOM 734 C CA . LEU A 1 96 ? -5.527 2.828 5.867 1.00 96.94 96 LEU A CA 1
ATOM 735 C C . LEU A 1 96 ? -6.336 2.438 7.110 1.00 96.94 96 LEU A C 1
ATOM 737 O O . LEU A 1 96 ? -7.520 2.763 7.202 1.00 96.94 96 LEU A O 1
ATOM 741 N N . ALA A 1 97 ? -5.699 1.809 8.102 1.00 96.19 97 ALA A N 1
ATOM 742 C CA . ALA A 1 97 ? -6.373 1.422 9.336 1.00 96.19 97 ALA A CA 1
ATOM 743 C C . ALA A 1 97 ? -6.831 2.622 10.174 1.00 96.19 97 ALA A C 1
ATOM 745 O O . ALA A 1 97 ? -7.948 2.619 10.697 1.00 96.19 97 ALA A O 1
ATOM 746 N N . LEU A 1 98 ? -5.990 3.654 10.295 1.00 97.12 98 LEU A N 1
ATOM 747 C CA . LEU A 1 98 ? -6.326 4.874 11.029 1.00 97.12 98 LEU A CA 1
ATOM 748 C C . LEU A 1 98 ? -7.496 5.610 10.370 1.00 97.12 98 LEU A C 1
ATOM 750 O O . LEU A 1 98 ? -8.465 5.953 11.053 1.00 97.12 98 LEU A O 1
ATOM 754 N N . THR A 1 99 ? -7.440 5.804 9.052 1.00 96.56 99 THR A N 1
ATOM 755 C CA . THR A 1 99 ? -8.485 6.492 8.291 1.00 96.56 99 THR A CA 1
ATOM 756 C C . THR A 1 99 ? -9.791 5.705 8.297 1.00 96.56 99 THR A C 1
ATOM 758 O O . THR A 1 99 ? -10.838 6.288 8.578 1.00 96.56 99 THR A O 1
ATOM 761 N N . ALA A 1 100 ? -9.751 4.388 8.065 1.00 95.88 100 ALA A N 1
ATOM 762 C CA . ALA A 1 100 ? -10.940 3.538 8.097 1.00 95.88 100 ALA A CA 1
ATOM 763 C C . ALA A 1 100 ? -11.620 3.582 9.469 1.00 95.88 100 ALA A C 1
ATOM 765 O O . ALA A 1 100 ? -12.814 3.869 9.566 1.00 95.88 100 ALA A O 1
ATOM 766 N N . ARG A 1 101 ? -10.849 3.392 10.546 1.00 93.00 101 ARG A N 1
ATOM 767 C CA . ARG A 1 101 ? -11.379 3.429 11.912 1.00 93.00 101 ARG A CA 1
ATOM 768 C C . ARG A 1 101 ? -11.990 4.788 12.238 1.00 93.00 101 ARG A C 1
ATOM 770 O O . ARG A 1 101 ? -13.081 4.847 12.796 1.00 93.00 101 ARG A O 1
ATOM 777 N N . TRP A 1 102 ? -11.307 5.876 11.891 1.00 93.19 102 TRP A N 1
ATOM 778 C CA . TRP A 1 102 ? -11.795 7.230 12.139 1.00 93.19 102 TRP A CA 1
ATOM 779 C C . TRP A 1 102 ? -13.088 7.536 11.375 1.00 93.19 102 TRP A C 1
ATOM 781 O O . TRP A 1 102 ? -14.032 8.065 11.965 1.00 93.19 102 TRP A O 1
ATOM 791 N N . LEU A 1 103 ? -13.160 7.171 10.090 1.00 93.88 103 LEU A N 1
ATOM 792 C CA . LEU A 1 103 ? -14.354 7.367 9.266 1.00 93.88 103 LEU A CA 1
ATOM 793 C C . LEU A 1 103 ? -15.539 6.543 9.776 1.00 93.88 103 LEU A C 1
ATOM 795 O O . LEU A 1 103 ? -16.643 7.073 9.879 1.00 93.88 103 LEU A O 1
ATOM 799 N N . LEU A 1 104 ? -15.314 5.278 10.135 1.00 92.38 104 LEU A N 1
ATOM 800 C CA . LEU A 1 104 ? -16.375 4.381 10.596 1.00 92.38 104 LEU A CA 1
ATOM 801 C C . LEU A 1 104 ? -16.903 4.775 11.980 1.00 92.38 104 LEU A C 1
ATOM 803 O O . LEU A 1 104 ? -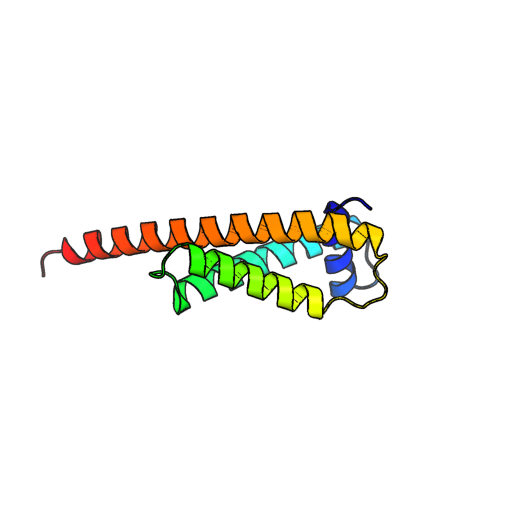18.113 4.839 12.162 1.00 92.38 104 LEU A O 1
ATOM 807 N N . VAL A 1 105 ? -16.030 5.139 12.929 1.00 88.06 105 VAL A N 1
ATOM 808 C CA . VAL A 1 105 ? -16.459 5.640 14.251 1.00 88.06 105 VAL A CA 1
ATOM 809 C C . VAL A 1 105 ? -17.282 6.927 14.117 1.00 88.06 105 VAL A C 1
ATOM 811 O O . VAL A 1 105 ? -18.292 7.097 14.798 1.00 88.06 105 VAL A O 1
ATOM 814 N N . ARG A 1 106 ? -16.885 7.836 13.216 1.00 87.12 106 ARG A N 1
ATOM 815 C CA . ARG A 1 106 ? -17.670 9.046 12.918 1.00 87.12 106 ARG A CA 1
ATOM 816 C C . ARG A 1 106 ? -18.997 8.730 12.232 1.00 87.12 106 ARG A C 1
ATOM 818 O O . ARG A 1 106 ? -19.977 9.426 12.487 1.00 87.12 106 ARG A O 1
ATOM 825 N N . GLY A 1 107 ? -19.021 7.722 11.364 1.00 85.69 107 GLY A N 1
ATOM 826 C CA . GLY A 1 107 ? -20.235 7.229 10.718 1.00 85.69 107 GLY A CA 1
ATOM 827 C C . GLY A 1 107 ? -21.258 6.743 11.741 1.00 85.69 107 GLY A C 1
ATOM 828 O O . GLY A 1 107 ? -22.399 7.198 11.713 1.00 85.69 107 GLY A O 1
ATOM 829 N N . ASP A 1 108 ? -20.823 5.922 12.698 1.00 85.81 108 ASP A N 1
ATOM 830 C CA . ASP A 1 108 ? -21.682 5.398 13.767 1.00 85.81 108 ASP A CA 1
ATOM 831 C C . ASP A 1 108 ? -22.286 6.527 14.619 1.00 85.81 108 ASP A C 1
ATOM 833 O O . ASP A 1 108 ? -23.489 6.543 14.876 1.00 85.81 108 ASP A O 1
ATOM 837 N N . ALA A 1 109 ? -21.468 7.513 15.010 1.00 84.31 109 ALA A N 1
ATOM 838 C CA . ALA A 1 109 ? -21.925 8.655 15.803 1.00 84.31 109 ALA A CA 1
ATOM 839 C C . ALA A 1 109 ? -22.985 9.500 15.073 1.00 84.31 109 ALA A C 1
ATOM 841 O O . ALA A 1 109 ? -23.909 10.010 15.703 1.00 84.31 109 ALA A O 1
ATOM 842 N N . ARG A 1 110 ? -22.875 9.641 13.745 1.00 85.88 110 ARG A N 1
ATOM 843 C CA . ARG A 1 110 ? -23.871 10.350 12.923 1.00 85.88 110 ARG A CA 1
ATOM 844 C C . ARG A 1 110 ? -25.154 9.539 12.747 1.00 85.88 110 ARG A C 1
ATOM 846 O O . ARG A 1 110 ? -26.238 10.108 12.832 1.00 85.88 110 ARG A O 1
ATOM 853 N N . ALA A 1 111 ? -25.038 8.230 12.526 1.00 82.94 111 ALA A N 1
ATOM 854 C CA . ALA A 1 111 ? -26.191 7.347 12.376 1.00 82.94 111 ALA A CA 1
ATOM 855 C C . ALA A 1 111 ? -27.028 7.282 13.665 1.00 82.94 111 ALA A C 1
ATOM 857 O O . ALA A 1 111 ? -28.249 7.367 13.603 1.00 82.94 111 ALA A O 1
ATOM 858 N N . GLY A 1 112 ? -26.378 7.223 14.833 1.00 78.56 112 GLY A N 1
ATOM 859 C CA . GLY A 1 112 ? -27.058 7.224 16.134 1.00 78.56 112 GLY A CA 1
ATOM 860 C C . GLY A 1 112 ? -27.681 8.565 16.548 1.00 78.56 112 GLY A C 1
ATOM 861 O O . GLY A 1 112 ? -28.504 8.588 17.454 1.00 78.56 112 GLY A O 1
ATOM 862 N N . ALA A 1 113 ? -27.309 9.677 15.903 1.00 73.81 113 ALA A N 1
ATOM 863 C CA . ALA A 1 113 ? -27.837 11.015 16.193 1.00 73.81 113 ALA A CA 1
ATOM 864 C C . ALA A 1 113 ? -29.050 11.409 15.325 1.00 73.81 113 ALA A C 1
ATOM 866 O O . ALA A 1 113 ? -29.571 12.514 15.470 1.00 73.81 113 ALA A O 1
ATOM 867 N N . SER A 1 114 ? -29.488 10.537 14.411 1.00 67.75 114 SER A N 1
ATOM 868 C CA . SER A 1 114 ? -30.666 10.779 13.570 1.00 67.75 114 SER A CA 1
ATOM 869 C C . SER A 1 114 ? -31.934 10.364 14.336 1.00 67.75 114 SER A C 1
ATOM 871 O O . SER A 1 114 ? -32.035 9.189 14.689 1.00 67.75 114 SER A O 1
ATOM 873 N N . PRO A 1 115 ? -32.883 11.276 14.634 1.00 68.38 115 PRO A N 1
ATOM 874 C CA . PRO A 1 115 ? -34.124 10.901 15.307 1.00 68.38 115 PRO A CA 1
ATOM 875 C C . PRO A 1 115 ? -34.964 10.003 14.386 1.00 68.38 115 PRO A C 1
ATOM 877 O O . PRO A 1 115 ? -35.192 10.355 13.228 1.00 68.38 115 PRO A O 1
ATOM 880 N N . THR A 1 116 ? -35.365 8.837 14.900 1.00 63.59 116 THR A N 1
ATOM 881 C CA . THR A 1 116 ? -36.317 7.904 14.270 1.00 63.59 116 THR A CA 1
ATOM 882 C C . THR A 1 116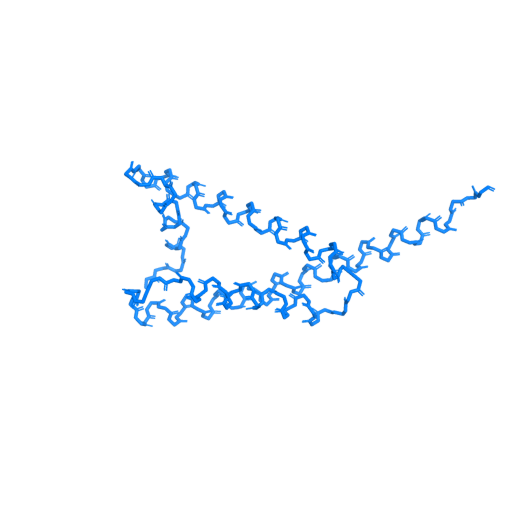 ? -37.747 8.396 14.384 1.00 63.59 116 THR A C 1
ATOM 884 O O . THR A 1 116 ? -38.086 8.872 15.493 1.00 63.59 116 THR A O 1
#

Radius of gyration: 17.76 Å; chains: 1; bounding box: 58×26×43 Å

pLDDT: mean 87.31, std 12.23, range [54.25, 97.88]

Foldseek 3Di:
DPLLVQLLVVLCVVPPDDDSVSSNVSSVVVVVVVLVVLLVVCLVPPLQHDLVVLLVSLVVVLVVVVVPDDPPPDPVVCVVNSVVSSVVSNVSSNVSNVVSNVVVVVVVVVVVPDDD

Sequence (116 aa):
MSPFKAFPFFGQALLGEAGESLHLGAGIAFHLLNGIAFGIAYVVWFGRRPVWVGIAYALGLEAFMLALYPGWLDIKALEEFTQMSVLGHVVYGATLALTARWLLVRGDARAGASPT

Secondary structure (DSSP, 8-state):
--GGGHHHHHHHHHHSS--HHHHHHHHHHHHHHHHHHHHHHHHHHHTTS-HHHHHHHHHHHHHHHHHHS-TTS-HHHHHHHHHHHHHHHHHHHHHHHHHHHHHHHHHHHHHHTS--